Protein AF-A0A1G8NWW7-F1 (afdb_monomer_lite)

Sequence (66 aa):
MTLIYFPKEFAIKIHDKILEISGGHGGIKDLGNIDSPLHHIQNDLYYPYIEDKLTHLVFCFNNSCL

pLDDT: mean 77.65, std 12.19, range [39.56, 91.19]

Secondary structure (DSSP, 8-state):
----PPPHHHHHHHHHHHHHHHT--SS-S-THHHHHHHHHTT-TTT--SHHHHHHHHHHHHHHHT-

Foldseek 3Di:
DDDDADDLVVVVVVLQVCCVVVVADDDQPDSCLSVVLSVVLPPCVQVVDPVSSVVSNVVSSVVSSD

Radi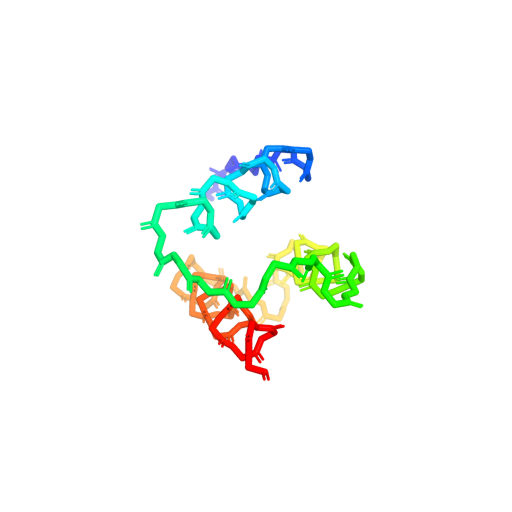us of gyration: 12.55 Å; chains: 1; bounding box: 26×21×30 Å

InterPro domains:
  IPR053737 Type II TA System Toxin [G3DSA:1.20.120.1870] (4-62)

Organism: NCBI:txid311334

Structure (mmCIF, N/CA/C/O backbone):
data_AF-A0A1G8NWW7-F1
#
_entry.id   AF-A0A1G8NWW7-F1
#
loop_
_atom_site.group_PDB
_atom_site.id
_atom_site.type_symbol
_atom_site.label_atom_id
_atom_site.label_alt_id
_atom_site.label_comp_id
_atom_site.label_asym_id
_atom_site.label_entity_id
_atom_site.label_seq_id
_atom_site.pdbx_PDB_ins_code
_atom_site.Cartn_x
_atom_site.Cartn_y
_atom_site.Cartn_z
_atom_site.occupancy
_atom_site.B_iso_or_equiv
_atom_site.auth_seq_id
_atom_site.auth_comp_id
_atom_site.auth_asym_id
_atom_site.auth_atom_id
_atom_site.pdbx_PDB_model_num
ATOM 1 N N . MET A 1 1 ? -10.977 9.001 11.682 1.00 66.88 1 MET A N 1
ATOM 2 C CA . MET A 1 1 ? -9.981 9.521 10.722 1.00 66.88 1 MET A CA 1
ATOM 3 C C . MET A 1 1 ? -10.503 9.204 9.334 1.00 66.88 1 MET A C 1
ATOM 5 O O . MET A 1 1 ? -10.835 8.050 9.109 1.00 66.88 1 MET A O 1
ATOM 9 N N . THR A 1 2 ? -10.644 10.182 8.443 1.00 78.75 2 THR A N 1
ATOM 10 C CA . THR A 1 2 ? -11.120 9.918 7.075 1.00 78.75 2 THR A CA 1
ATOM 11 C C . THR A 1 2 ? -9.917 9.635 6.184 1.00 78.75 2 THR A C 1
ATOM 13 O O . THR A 1 2 ? -9.040 10.487 6.064 1.00 78.75 2 THR A O 1
ATOM 16 N N . LEU A 1 3 ? -9.857 8.443 5.591 1.00 82.12 3 LEU A N 1
ATOM 17 C CA . LEU A 1 3 ? -8.814 8.069 4.636 1.00 82.12 3 LEU A CA 1
ATOM 18 C C . LEU A 1 3 ? -9.283 8.353 3.207 1.00 82.12 3 LEU A C 1
ATOM 20 O O . LEU A 1 3 ? -10.449 8.141 2.878 1.00 82.12 3 LEU A O 1
ATOM 24 N N . ILE A 1 4 ? -8.367 8.837 2.368 1.00 86.50 4 ILE A N 1
ATOM 25 C CA . ILE A 1 4 ? -8.620 9.119 0.953 1.00 86.50 4 ILE A CA 1
ATOM 26 C C . ILE A 1 4 ? -7.934 8.026 0.138 1.00 86.50 4 ILE A C 1
ATOM 28 O O . ILE A 1 4 ? -6.710 7.906 0.164 1.00 86.50 4 ILE A O 1
ATOM 32 N N . TYR A 1 5 ? -8.728 7.235 -0.579 1.00 85.50 5 TYR A N 1
ATOM 33 C CA . TYR A 1 5 ? -8.236 6.168 -1.445 1.00 85.50 5 TYR A CA 1
ATOM 34 C C . TYR A 1 5 ? -8.097 6.673 -2.883 1.00 85.50 5 TYR A C 1
ATOM 36 O O . TYR A 1 5 ? -8.898 7.482 -3.354 1.00 85.50 5 TYR A O 1
ATOM 44 N N . PHE A 1 6 ? -7.072 6.197 -3.585 1.00 84.25 6 PHE A N 1
ATOM 45 C CA . PHE A 1 6 ? -6.881 6.481 -5.003 1.00 84.25 6 PHE A CA 1
ATOM 46 C C . PHE A 1 6 ? -7.637 5.460 -5.866 1.00 84.25 6 PHE A C 1
ATOM 48 O O . PHE A 1 6 ? -7.833 4.317 -5.447 1.00 84.25 6 PHE A O 1
ATOM 55 N N . PRO A 1 7 ? -8.058 5.852 -7.078 1.00 84.50 7 PRO A N 1
ATOM 56 C CA . PRO A 1 7 ? -8.714 4.939 -7.999 1.00 84.50 7 PRO A CA 1
ATOM 57 C C . PRO A 1 7 ? -7.728 3.877 -8.506 1.00 84.50 7 PRO A C 1
ATOM 59 O O . PRO A 1 7 ? -6.531 4.137 -8.668 1.00 84.50 7 PRO A O 1
ATOM 62 N N . LYS A 1 8 ? -8.231 2.675 -8.788 1.00 80.56 8 LYS A N 1
ATOM 63 C CA . LYS A 1 8 ? -7.415 1.538 -9.243 1.00 80.56 8 LYS A CA 1
ATOM 64 C C . LYS A 1 8 ? -6.643 1.829 -10.531 1.00 80.56 8 LYS A C 1
ATOM 66 O O . LYS A 1 8 ? -5.511 1.381 -10.681 1.00 80.56 8 LYS A O 1
ATOM 71 N N . GLU A 1 9 ? -7.202 2.643 -11.424 1.00 84.12 9 GLU A N 1
ATOM 72 C CA . GLU A 1 9 ? -6.560 3.064 -12.671 1.00 84.12 9 GLU A CA 1
ATOM 73 C C . GLU A 1 9 ? -5.262 3.834 -12.404 1.00 84.12 9 GLU A C 1
ATOM 75 O O . GLU A 1 9 ? -4.290 3.709 -13.149 1.00 84.12 9 GLU A O 1
ATOM 80 N N . PHE A 1 10 ? -5.221 4.607 -11.314 1.00 85.62 10 PHE A N 1
ATOM 81 C CA . PHE A 1 10 ? -4.010 5.302 -10.897 1.00 85.62 10 PHE A CA 1
ATOM 82 C C . PHE A 1 10 ? -2.937 4.315 -10.428 1.00 85.62 10 PHE A C 1
ATOM 84 O O . PHE A 1 10 ? -1.772 4.463 -10.794 1.00 85.62 10 PHE A O 1
ATOM 91 N N . ALA A 1 11 ? -3.331 3.283 -9.677 1.00 82.62 11 ALA A N 1
ATOM 92 C CA . ALA A 1 11 ? -2.429 2.232 -9.209 1.00 82.62 11 ALA A CA 1
ATOM 93 C C . ALA A 1 11 ? -1.762 1.495 -10.379 1.00 82.62 11 ALA A C 1
ATOM 95 O O . ALA A 1 11 ? -0.544 1.336 -10.396 1.00 82.62 11 ALA A O 1
ATOM 96 N N . ILE A 1 12 ? -2.563 1.118 -11.381 1.00 80.31 12 ILE A N 1
ATOM 97 C CA . ILE A 1 12 ? -2.104 0.454 -12.609 1.00 80.31 12 ILE A CA 1
ATOM 98 C C . ILE A 1 12 ? -1.122 1.356 -13.361 1.00 80.31 12 ILE A C 1
ATOM 100 O O . ILE A 1 12 ? -0.016 0.939 -13.687 1.00 80.31 12 ILE A O 1
ATOM 104 N N . LYS A 1 13 ? -1.475 2.632 -13.558 1.00 84.44 13 LYS A N 1
ATOM 105 C CA . LYS A 1 13 ? -0.615 3.589 -14.265 1.00 84.44 13 LYS A CA 1
ATOM 106 C C . LYS A 1 13 ? 0.735 3.798 -13.573 1.00 84.44 13 LYS A C 1
ATOM 108 O O . LYS A 1 13 ? 1.755 3.939 -14.243 1.00 84.44 13 LYS A O 1
ATOM 113 N N . ILE A 1 14 ? 0.748 3.867 -12.241 1.00 83.44 14 ILE A N 1
ATOM 114 C CA . ILE A 1 14 ? 1.992 3.990 -11.471 1.00 83.44 14 ILE A CA 1
ATOM 115 C C . ILE A 1 14 ? 2.809 2.706 -11.557 1.00 83.44 14 ILE A C 1
ATOM 117 O O . ILE A 1 14 ? 4.018 2.789 -11.750 1.00 83.44 14 ILE A O 1
ATOM 121 N N . HIS A 1 15 ? 2.166 1.544 -11.467 1.00 77.12 15 HIS A N 1
ATOM 122 C CA . HIS A 1 15 ? 2.827 0.256 -11.634 1.00 77.12 15 HIS A CA 1
ATOM 123 C C . HIS A 1 15 ? 3.525 0.149 -13.001 1.00 77.12 15 HIS A C 1
ATOM 125 O O . HIS A 1 15 ? 4.722 -0.130 -13.054 1.00 77.12 15 HIS A O 1
ATOM 131 N N . ASP A 1 16 ? 2.826 0.474 -14.092 1.00 77.38 16 ASP A N 1
ATOM 132 C CA . ASP A 1 16 ? 3.399 0.470 -15.445 1.00 77.38 16 ASP A CA 1
ATOM 133 C C . ASP A 1 16 ? 4.580 1.442 -15.570 1.00 77.38 16 ASP A C 1
ATOM 135 O O . ASP A 1 16 ? 5.618 1.106 -16.141 1.00 77.38 16 ASP A O 1
ATOM 139 N N . LYS A 1 17 ? 4.469 2.627 -14.957 1.00 80.94 17 LYS A N 1
ATOM 140 C CA . LYS A 1 17 ? 5.554 3.615 -14.920 1.00 80.94 17 LYS A CA 1
ATOM 141 C C . LYS A 1 17 ? 6.769 3.123 -14.124 1.00 80.94 17 LYS A C 1
ATOM 143 O O . LYS A 1 17 ? 7.903 3.418 -14.489 1.00 80.94 17 LYS A O 1
ATOM 148 N N . ILE A 1 18 ? 6.561 2.388 -13.029 1.00 77.50 18 ILE A N 1
ATOM 149 C CA . ILE A 1 18 ? 7.653 1.794 -12.245 1.00 77.50 18 ILE A CA 1
ATOM 150 C C . ILE A 1 18 ? 8.376 0.737 -13.079 1.00 77.50 18 ILE A C 1
ATOM 152 O O . ILE A 1 18 ? 9.605 0.727 -13.077 1.00 77.50 18 ILE A O 1
ATOM 156 N N . LEU A 1 19 ? 7.653 -0.106 -13.821 1.00 73.50 19 LEU A N 1
ATOM 157 C CA . LEU A 1 19 ? 8.256 -1.082 -14.735 1.00 73.50 19 LEU A CA 1
ATOM 158 C C . LEU A 1 19 ? 9.090 -0.402 -15.830 1.00 73.50 19 LEU A C 1
ATOM 160 O O . LEU A 1 19 ? 10.223 -0.816 -16.070 1.00 73.50 19 LEU A O 1
ATOM 164 N N . GLU A 1 20 ? 8.567 0.671 -16.432 1.00 78.56 20 GLU A N 1
ATOM 165 C CA . GLU A 1 20 ? 9.270 1.472 -17.445 1.00 78.56 20 GLU A CA 1
ATOM 166 C C . GLU A 1 20 ? 10.598 2.043 -16.914 1.00 78.56 20 GLU A C 1
ATOM 168 O O . GLU A 1 20 ? 11.613 2.002 -17.606 1.00 78.56 20 GLU A O 1
ATOM 173 N N . ILE A 1 21 ? 10.608 2.544 -15.673 1.00 80.56 21 ILE A N 1
ATOM 174 C CA . ILE A 1 21 ? 11.790 3.171 -15.058 1.00 80.56 21 ILE A CA 1
ATOM 175 C C . ILE A 1 21 ? 12.794 2.132 -14.541 1.00 80.56 21 ILE A C 1
ATOM 177 O O . ILE A 1 21 ? 14.002 2.327 -14.663 1.00 80.56 21 ILE A O 1
ATOM 181 N N . SER A 1 22 ? 12.314 1.059 -13.909 1.00 71.38 22 SER A N 1
ATOM 182 C CA . SER A 1 22 ? 13.164 0.088 -13.204 1.00 71.38 22 SER A CA 1
ATOM 183 C C . SER A 1 22 ? 13.733 -1.012 -14.104 1.00 71.38 22 SER A C 1
ATOM 185 O O . SER A 1 22 ? 14.666 -1.697 -13.689 1.00 71.38 22 SER A O 1
ATOM 187 N N . GLY A 1 23 ? 13.218 -1.179 -15.328 1.00 63.25 23 GLY A N 1
ATOM 188 C CA . GLY A 1 23 ? 13.695 -2.211 -16.253 1.00 63.25 23 GLY A CA 1
ATOM 189 C C . GLY A 1 23 ? 13.381 -3.640 -15.790 1.00 63.25 23 GLY A C 1
ATOM 190 O O . GLY A 1 23 ? 14.150 -4.558 -16.072 1.00 63.25 23 GLY A O 1
ATOM 191 N N . GLY A 1 24 ? 12.279 -3.828 -15.053 1.00 64.12 24 GLY A N 1
ATOM 192 C CA . GLY A 1 24 ? 11.757 -5.145 -14.669 1.00 64.12 24 GLY A CA 1
ATOM 193 C C . GLY A 1 24 ? 11.146 -5.912 -15.852 1.00 64.12 24 GLY A C 1
ATOM 194 O O . GLY A 1 24 ? 10.897 -5.335 -16.911 1.00 64.12 24 GLY A O 1
ATOM 195 N N . HIS A 1 25 ? 10.888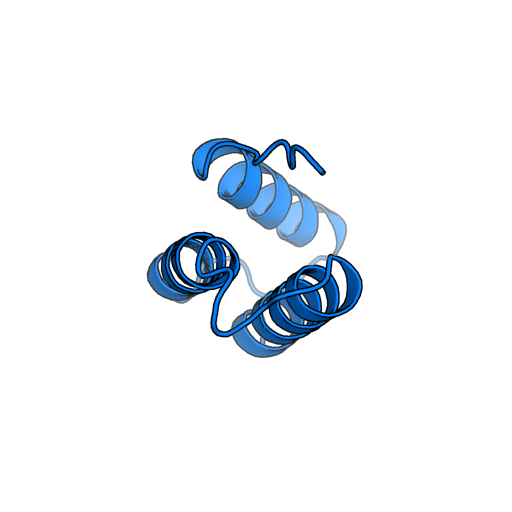 -7.218 -15.688 1.00 56.19 25 HIS A N 1
ATOM 196 C CA . HIS A 1 25 ? 10.183 -8.009 -16.708 1.00 56.19 25 HIS A CA 1
ATOM 197 C C . HIS A 1 25 ? 8.810 -7.377 -16.984 1.00 56.19 25 HIS A C 1
ATOM 199 O O . HIS A 1 25 ? 7.946 -7.338 -16.112 1.00 56.19 25 HIS A O 1
ATOM 205 N N . GLY A 1 26 ? 8.642 -6.840 -18.192 1.00 50.09 26 GLY A N 1
ATOM 206 C CA . GLY A 1 26 ? 7.433 -6.139 -18.599 1.00 50.09 26 GLY A CA 1
ATOM 207 C C . GLY A 1 26 ? 6.219 -7.064 -18.626 1.00 50.09 26 GLY A C 1
ATOM 208 O O . GLY A 1 26 ? 6.271 -8.160 -19.183 1.00 50.09 26 GLY A O 1
ATOM 209 N N . GLY A 1 27 ? 5.123 -6.578 -18.051 1.00 53.53 27 GLY A N 1
ATOM 210 C CA . GLY A 1 27 ? 3.831 -7.250 -18.027 1.00 53.53 27 GLY A CA 1
ATOM 211 C C . GLY A 1 27 ? 3.299 -7.345 -16.606 1.00 53.53 27 GLY A C 1
ATOM 212 O O . GLY A 1 27 ? 3.903 -7.981 -15.747 1.00 53.53 27 GLY A O 1
ATOM 213 N N . ILE A 1 28 ? 2.139 -6.736 -16.361 1.00 55.19 28 ILE A N 1
ATOM 214 C CA . ILE A 1 28 ? 1.313 -7.085 -15.207 1.00 55.19 28 ILE A CA 1
ATOM 215 C C . ILE A 1 28 ? 1.054 -8.595 -15.320 1.00 55.19 28 ILE A C 1
ATOM 217 O O . ILE A 1 28 ? 0.278 -9.007 -16.181 1.00 55.19 28 ILE A O 1
ATOM 221 N N . LYS A 1 29 ? 1.736 -9.422 -14.511 1.00 55.78 29 LYS A N 1
ATOM 222 C CA . LYS A 1 29 ? 1.536 -10.885 -14.513 1.00 55.78 29 LYS A CA 1
ATOM 223 C C . LYS A 1 29 ? 0.057 -11.222 -14.322 1.00 55.78 29 LYS A C 1
ATOM 225 O O . LYS A 1 29 ? -0.438 -12.141 -14.962 1.00 55.78 29 LYS A O 1
ATOM 230 N N . ASP A 1 30 ? -0.622 -10.457 -13.464 1.00 63.50 30 ASP A N 1
ATOM 231 C CA . ASP A 1 30 ? -2.052 -10.580 -13.212 1.00 63.50 30 ASP A CA 1
ATOM 232 C C . ASP A 1 30 ? -2.625 -9.267 -12.642 1.00 63.50 30 ASP A C 1
ATOM 234 O O . ASP A 1 30 ? -2.142 -8.759 -11.628 1.00 63.50 30 ASP A O 1
ATOM 238 N N . LEU A 1 31 ? -3.641 -8.683 -13.288 1.00 66.81 31 LEU A N 1
ATOM 239 C CA . LEU A 1 31 ? -4.325 -7.474 -12.791 1.00 66.81 31 LEU A CA 1
ATOM 240 C C . LEU A 1 31 ? -4.994 -7.714 -11.426 1.00 66.81 31 LEU A C 1
ATOM 242 O O . LEU A 1 31 ? -5.150 -6.774 -10.641 1.00 66.81 31 LEU A O 1
ATOM 246 N N . GLY A 1 32 ? -5.340 -8.967 -11.113 1.00 65.69 32 GLY A N 1
ATOM 247 C CA . GLY A 1 32 ? -5.876 -9.372 -9.817 1.00 65.69 32 GLY A CA 1
ATOM 248 C C . GLY A 1 32 ? -4.910 -9.115 -8.662 1.00 65.69 32 GLY A C 1
ATOM 249 O O . GLY A 1 32 ? -5.355 -8.820 -7.553 1.00 65.69 32 GLY A O 1
ATOM 250 N N . ASN A 1 33 ? -3.600 -9.097 -8.928 1.00 72.88 33 ASN A N 1
ATOM 251 C CA . ASN A 1 33 ? -2.578 -8.799 -7.924 1.00 72.88 33 ASN A CA 1
ATOM 252 C C . ASN A 1 33 ? -2.549 -7.325 -7.490 1.00 72.88 33 ASN A C 1
ATOM 254 O O . ASN A 1 33 ? -1.926 -7.003 -6.478 1.00 72.88 33 ASN A O 1
ATOM 258 N N . ILE A 1 34 ? -3.204 -6.435 -8.243 1.00 77.62 34 ILE A N 1
ATOM 259 C CA . ILE A 1 34 ? -3.362 -5.012 -7.915 1.00 77.62 34 ILE A CA 1
ATOM 260 C C . ILE A 1 34 ? -4.763 -4.757 -7.344 1.00 77.62 34 ILE A C 1
ATOM 262 O O . ILE A 1 34 ? -4.901 -4.073 -6.331 1.00 77.62 34 ILE A O 1
ATOM 266 N N . ASP A 1 35 ? -5.803 -5.326 -7.962 1.00 80.56 35 ASP A N 1
ATOM 267 C CA . ASP A 1 35 ? -7.202 -5.080 -7.579 1.00 80.56 35 ASP A CA 1
ATOM 268 C C . ASP A 1 35 ? -7.546 -5.683 -6.200 1.00 80.56 35 ASP A C 1
ATOM 270 O O . ASP A 1 35 ? -8.147 -5.012 -5.358 1.00 80.56 35 ASP A O 1
ATOM 274 N N . SER A 1 36 ? -7.072 -6.903 -5.909 1.00 83.06 36 SER A N 1
ATOM 275 C CA . SER A 1 36 ? -7.322 -7.589 -4.632 1.00 83.06 36 SER A CA 1
ATOM 276 C C . SER A 1 36 ? -6.795 -6.827 -3.402 1.00 83.06 36 SER A C 1
ATOM 278 O O . SER A 1 36 ? -7.596 -6.551 -2.500 1.00 83.06 36 SER A O 1
ATOM 280 N N . PRO A 1 37 ? -5.510 -6.420 -3.333 1.00 85.31 37 PRO A N 1
ATOM 281 C CA . PRO A 1 37 ? -5.014 -5.671 -2.181 1.00 85.31 37 PRO A CA 1
ATOM 282 C C . PRO A 1 37 ? -5.690 -4.304 -2.031 1.00 85.31 37 PRO A C 1
ATOM 284 O O . PRO A 1 37 ? -5.983 -3.901 -0.908 1.00 85.31 37 PRO A O 1
ATOM 287 N N . LEU A 1 38 ? -6.019 -3.610 -3.130 1.00 85.25 38 LEU A N 1
ATOM 288 C CA . LEU A 1 38 ? -6.752 -2.335 -3.077 1.00 85.25 38 LEU A CA 1
ATOM 289 C C . LEU A 1 3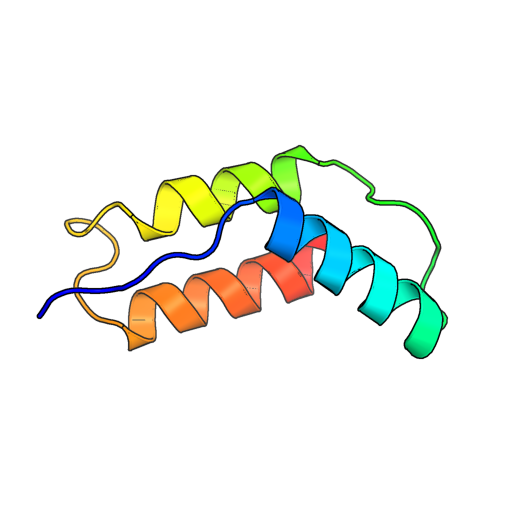8 ? -8.159 -2.477 -2.487 1.00 85.25 38 LEU A C 1
ATOM 291 O O . LEU A 1 38 ? -8.636 -1.564 -1.810 1.00 85.25 38 LEU A O 1
ATOM 295 N N . HIS A 1 39 ? -8.815 -3.612 -2.727 1.00 86.56 39 HIS A N 1
ATOM 296 C CA . HIS A 1 39 ? -10.096 -3.929 -2.108 1.00 86.56 39 HIS A CA 1
ATOM 297 C C . HIS A 1 39 ? -9.928 -4.281 -0.621 1.00 86.56 39 HIS A C 1
ATOM 299 O O . HIS A 1 39 ? -10.669 -3.789 0.228 1.00 86.56 39 HIS A O 1
ATOM 305 N N . HIS A 1 40 ? -8.921 -5.090 -0.283 1.00 86.25 40 HIS A N 1
ATOM 306 C CA . HIS A 1 40 ? -8.702 -5.577 1.081 1.00 86.25 40 HIS A CA 1
ATOM 307 C C . HIS A 1 40 ? -8.305 -4.476 2.068 1.00 86.25 40 HIS A C 1
ATOM 309 O O . HIS A 1 40 ? -8.794 -4.486 3.198 1.00 86.25 40 HIS A O 1
ATOM 315 N N . ILE A 1 41 ? -7.488 -3.494 1.663 1.00 88.69 41 ILE A N 1
ATOM 316 C CA . ILE A 1 41 ? -7.074 -2.401 2.563 1.00 88.69 41 ILE A CA 1
ATOM 317 C C . ILE A 1 41 ? -8.245 -1.544 3.062 1.00 88.69 41 ILE A C 1
ATOM 319 O O . ILE A 1 41 ? -8.093 -0.830 4.051 1.00 88.69 41 ILE A O 1
ATOM 323 N N . GLN A 1 42 ? -9.407 -1.600 2.404 1.00 87.88 42 GLN A N 1
ATOM 324 C CA . GLN A 1 42 ? -10.611 -0.877 2.826 1.00 87.88 42 GLN A CA 1
ATOM 325 C C . GLN A 1 42 ? -11.342 -1.583 3.977 1.00 87.88 42 GLN A C 1
ATOM 327 O O . GLN A 1 42 ? -12.238 -1.002 4.583 1.00 87.88 42 GLN A O 1
ATOM 332 N N . ASN A 1 43 ? -10.960 -2.818 4.314 1.00 89.44 43 ASN A N 1
ATOM 333 C CA . ASN A 1 43 ? -11.517 -3.535 5.450 1.00 89.44 43 ASN A CA 1
ATOM 334 C C . ASN A 1 43 ? -10.899 -3.032 6.764 1.00 89.44 43 ASN A C 1
ATOM 336 O O . ASN A 1 43 ? -9.843 -3.497 7.193 1.00 89.44 43 ASN A O 1
ATOM 340 N N . ASP A 1 44 ? -11.583 -2.093 7.416 1.00 85.56 44 ASP A N 1
ATOM 341 C CA . ASP A 1 44 ? -11.142 -1.487 8.678 1.00 85.56 44 ASP A CA 1
ATOM 342 C C . ASP A 1 44 ? -11.128 -2.464 9.869 1.00 85.56 44 ASP A C 1
ATOM 344 O O . ASP A 1 44 ? -10.424 -2.217 10.844 1.00 85.56 44 ASP A O 1
ATOM 348 N N . LEU A 1 45 ? -11.854 -3.591 9.804 1.00 87.69 45 LEU A N 1
ATOM 349 C CA . LEU A 1 45 ? -11.803 -4.623 10.852 1.00 87.69 45 LEU A CA 1
ATOM 350 C C . LEU A 1 45 ? -10.493 -5.414 10.812 1.00 87.69 45 LEU A C 1
ATOM 352 O O . LEU A 1 45 ? -10.035 -5.895 11.845 1.00 87.69 45 LEU A O 1
ATOM 356 N N . TYR A 1 46 ? -9.918 -5.569 9.620 1.00 84.94 46 TYR A N 1
ATOM 357 C CA . TYR A 1 46 ? -8.672 -6.304 9.416 1.00 84.94 46 TYR A CA 1
ATOM 358 C C . TYR A 1 46 ? -7.450 -5.375 9.407 1.00 84.94 46 TYR A C 1
ATOM 360 O O . TYR A 1 46 ? -6.383 -5.754 9.879 1.00 84.94 46 TYR A O 1
ATOM 368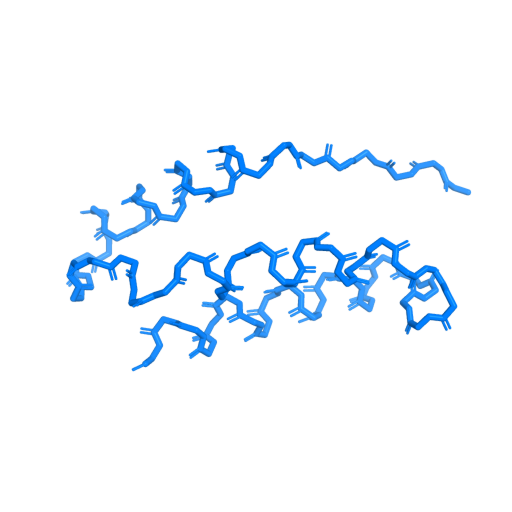 N N . TYR A 1 47 ? -7.615 -4.145 8.913 1.00 88.12 47 TYR A N 1
ATOM 369 C CA . TYR A 1 47 ? -6.577 -3.116 8.875 1.00 88.12 47 TYR A CA 1
ATOM 370 C C . TYR A 1 47 ? -7.062 -1.856 9.609 1.00 88.12 47 TYR A C 1
ATOM 372 O O . TYR A 1 47 ? -7.529 -0.914 8.955 1.00 88.12 47 TYR A O 1
ATOM 380 N N . PRO A 1 48 ? -6.998 -1.835 10.951 1.00 87.12 48 PRO A N 1
ATOM 381 C CA . PRO A 1 48 ? -7.552 -0.752 11.761 1.00 87.12 48 PRO A CA 1
ATOM 382 C C . PRO A 1 48 ? -6.737 0.543 11.672 1.00 87.12 48 PRO A C 1
ATOM 384 O O . PRO A 1 48 ? -7.309 1.631 11.780 1.00 87.12 48 PRO A O 1
ATOM 387 N N . TYR A 1 49 ? -5.423 0.447 11.447 1.00 89.25 49 TYR A N 1
ATOM 388 C CA . TYR A 1 49 ? -4.534 1.603 11.376 1.00 89.25 49 TYR A CA 1
ATOM 389 C C . TYR A 1 49 ? -3.937 1.799 9.981 1.00 89.25 49 TYR A C 1
ATOM 391 O O . TYR A 1 49 ? -3.920 0.903 9.133 1.00 89.25 49 TYR A O 1
ATOM 399 N N . ILE A 1 50 ? -3.457 3.017 9.718 1.00 88.62 50 ILE A N 1
ATOM 400 C CA . ILE A 1 50 ? -2.876 3.366 8.417 1.00 88.62 50 ILE A CA 1
ATOM 401 C C . ILE A 1 50 ? -1.572 2.601 8.172 1.00 88.62 50 ILE A C 1
ATOM 403 O O . ILE A 1 50 ? -1.311 2.189 7.044 1.00 88.62 50 ILE A O 1
ATOM 407 N N . GLU A 1 51 ? -0.793 2.348 9.223 1.00 91.19 51 GLU A N 1
ATOM 408 C CA . GLU A 1 51 ? 0.409 1.521 9.179 1.00 91.19 51 GLU A CA 1
ATOM 409 C C . GLU A 1 51 ? 0.122 0.087 8.713 1.00 91.19 51 GLU A C 1
ATOM 411 O O . GLU A 1 51 ? 0.877 -0.435 7.889 1.00 91.19 51 GLU A O 1
ATOM 416 N N . ASP A 1 52 ? -0.991 -0.523 9.137 1.00 90.00 52 ASP A N 1
ATOM 417 C CA . ASP A 1 52 ? -1.378 -1.872 8.707 1.00 90.00 52 ASP A CA 1
ATOM 418 C C . ASP A 1 52 ? -1.739 -1.888 7.217 1.00 90.00 52 ASP A C 1
ATOM 420 O O . ASP A 1 52 ? -1.276 -2.745 6.458 1.00 90.00 52 ASP A O 1
ATOM 424 N N . LYS A 1 53 ? -2.520 -0.890 6.775 1.00 89.88 53 LYS A N 1
ATOM 425 C CA . LYS A 1 53 ? -2.917 -0.726 5.367 1.00 89.88 53 LYS A CA 1
ATOM 426 C C . LYS A 1 53 ? -1.696 -0.508 4.468 1.00 89.88 53 LYS A C 1
ATOM 428 O O . LYS A 1 53 ? -1.593 -1.132 3.413 1.00 89.88 53 LYS A O 1
ATOM 433 N N . LEU A 1 54 ? -0.759 0.347 4.888 1.00 88.81 54 LEU A N 1
ATOM 434 C CA . LEU A 1 54 ? 0.476 0.632 4.150 1.00 88.81 54 LEU A CA 1
ATOM 435 C C . LEU A 1 54 ? 1.396 -0.587 4.090 1.00 88.81 54 LEU A C 1
ATOM 437 O O . LEU A 1 54 ? 1.902 -0.908 3.017 1.00 88.81 54 LEU A O 1
ATOM 441 N N . THR A 1 55 ? 1.579 -1.287 5.210 1.00 89.81 55 THR A N 1
ATOM 442 C CA . THR A 1 55 ? 2.411 -2.497 5.272 1.00 89.81 55 THR A CA 1
ATOM 443 C C . THR A 1 55 ? 1.885 -3.568 4.326 1.00 89.81 55 THR A C 1
ATOM 445 O O . THR A 1 55 ? 2.650 -4.135 3.546 1.00 89.81 55 THR A O 1
ATOM 448 N N . HIS A 1 56 ? 0.571 -3.805 4.342 1.00 88.25 56 HIS A N 1
ATOM 449 C CA . HIS A 1 56 ? -0.060 -4.763 3.442 1.00 88.25 56 HIS A CA 1
ATOM 450 C C . HIS A 1 56 ? 0.123 -4.374 1.973 1.00 88.25 56 HIS A C 1
ATOM 452 O O . HIS A 1 56 ? 0.503 -5.212 1.157 1.00 88.25 56 HIS A O 1
ATOM 458 N N . LEU A 1 57 ? -0.079 -3.094 1.649 1.00 86.75 57 LEU A N 1
ATOM 459 C CA . LEU A 1 57 ? 0.070 -2.593 0.290 1.00 86.75 57 LEU A CA 1
ATOM 460 C C . LEU A 1 57 ? 1.513 -2.761 -0.209 1.00 86.75 57 LEU A C 1
ATOM 462 O O . LEU A 1 57 ? 1.728 -3.360 -1.258 1.00 86.75 57 LEU A O 1
ATOM 466 N N . VAL A 1 58 ? 2.514 -2.334 0.565 1.00 84.25 58 VAL A N 1
ATOM 467 C CA . VAL A 1 58 ? 3.935 -2.504 0.207 1.00 84.25 58 VAL A CA 1
ATOM 468 C C . VAL A 1 58 ? 4.291 -3.982 0.031 1.00 84.25 58 VAL A C 1
ATOM 470 O O . VAL A 1 58 ? 4.955 -4.339 -0.941 1.00 84.25 58 VAL A O 1
ATOM 473 N N . PHE A 1 59 ? 3.823 -4.854 0.927 1.00 83.81 59 PHE A N 1
ATOM 474 C CA . PHE A 1 59 ? 4.092 -6.288 0.846 1.00 83.81 59 PHE A CA 1
ATOM 475 C C . PHE A 1 59 ? 3.492 -6.931 -0.409 1.00 83.81 59 PHE A C 1
ATOM 477 O O . PHE A 1 59 ? 4.182 -7.699 -1.085 1.00 83.81 59 PHE A O 1
ATOM 484 N N . CYS A 1 60 ? 2.235 -6.611 -0.733 1.00 81.75 60 CYS A N 1
ATOM 485 C CA . CYS A 1 60 ? 1.570 -7.107 -1.932 1.00 81.75 60 CYS A CA 1
ATOM 486 C C . CYS A 1 60 ? 2.277 -6.616 -3.192 1.00 81.75 60 CYS A C 1
ATOM 488 O O . CYS A 1 60 ? 2.650 -7.434 -4.019 1.00 81.75 60 CYS A O 1
ATOM 490 N N . PHE A 1 61 ? 2.551 -5.319 -3.329 1.00 75.62 61 PHE A N 1
ATOM 491 C CA . PHE A 1 61 ? 3.219 -4.806 -4.530 1.00 75.62 61 PHE A CA 1
ATOM 492 C C . PHE A 1 61 ? 4.662 -5.314 -4.686 1.00 75.62 61 PHE A C 1
ATOM 494 O O . PHE A 1 61 ? 5.100 -5.540 -5.811 1.00 75.62 61 PHE A 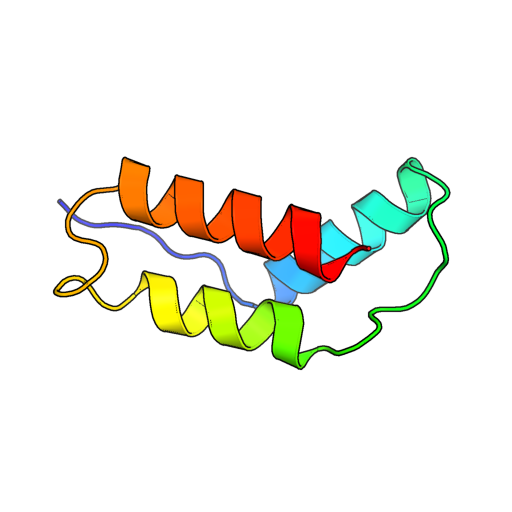O 1
ATOM 501 N N . ASN A 1 62 ? 5.385 -5.554 -3.588 1.00 72.69 62 ASN A N 1
ATOM 502 C CA . ASN A 1 62 ? 6.728 -6.132 -3.641 1.00 72.69 62 ASN A CA 1
ATOM 503 C C . ASN A 1 62 ? 6.723 -7.622 -4.037 1.00 72.69 62 ASN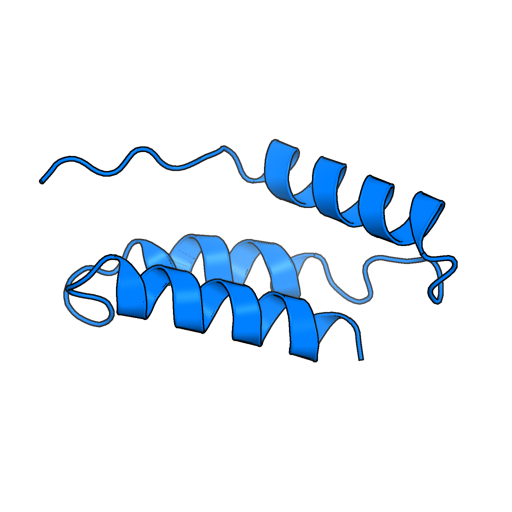 A C 1
ATOM 505 O O . ASN A 1 62 ? 7.566 -8.042 -4.822 1.00 72.69 62 ASN A O 1
ATOM 509 N N . ASN A 1 63 ? 5.791 -8.427 -3.510 1.00 64.19 63 ASN A N 1
ATOM 510 C CA . ASN A 1 63 ? 5.724 -9.863 -3.825 1.00 64.19 63 ASN A CA 1
ATOM 511 C C . ASN A 1 63 ? 5.023 -10.167 -5.151 1.00 64.19 63 ASN A C 1
ATOM 513 O O . ASN A 1 63 ? 5.394 -11.124 -5.817 1.00 64.19 63 ASN A O 1
ATOM 517 N N . SER A 1 64 ? 4.038 -9.366 -5.557 1.00 55.94 64 SER A N 1
ATOM 518 C CA . SER A 1 64 ? 3.308 -9.547 -6.820 1.00 55.94 64 SER A CA 1
ATOM 519 C C . SER A 1 64 ? 4.157 -9.274 -8.066 1.00 55.94 64 SER A C 1
ATOM 521 O O . SER A 1 64 ? 3.766 -9.668 -9.164 1.00 55.94 64 SER A O 1
ATOM 523 N N . CYS A 1 65 ? 5.284 -8.572 -7.903 1.00 46.88 65 CYS A N 1
ATOM 524 C CA . CYS A 1 65 ? 6.231 -8.249 -8.970 1.00 46.88 65 CYS A CA 1
ATOM 525 C C . CYS A 1 65 ? 7.370 -9.290 -9.104 1.00 46.88 65 CYS A C 1
ATOM 527 O O . CYS A 1 65 ? 8.110 -9.255 -10.087 1.00 46.88 65 CYS A O 1
ATOM 529 N N . LEU A 1 66 ? 7.506 -10.225 -8.148 1.00 39.56 66 LEU A N 1
ATOM 530 C CA . LEU A 1 66 ? 8.402 -11.394 -8.237 1.00 39.56 66 LEU A CA 1
ATOM 531 C C . LEU A 1 66 ? 7.750 -12.524 -9.055 1.00 39.56 66 LEU A C 1
ATOM 533 O O . LEU A 1 66 ? 8.463 -13.224 -9.811 1.00 39.56 66 LEU A O 1
#